Protein AF-A0A2Z7BYI2-F1 (afdb_monomer_lite)

Radius of gyration: 31.75 Å; chains: 1; bounding box: 40×102×61 Å

pLDDT: mean 76.51, std 16.93, range [36.84, 96.06]

InterPro domains:
  IPR006045 Cupin 1 [PF00190] (17-72)
  IPR011051 RmlC-like cupin domain superfamily [SSF51182] (17-72)
  IPR014710 RmlC-like jelly roll fold [G3DSA:2.60.120.10] (7-111)

Organism: NCBI:txid472368

Secondary structure (DSSP, 8-state):
-PPP-----SS---SEEEEETTEEEEE--TTSHHHHHHT---EEEEEPTT--PPP---SS-------SS--------SS---------------TTTHHHHHHHHHHHHTT--

Foldseek 3Di:
DDPPPPPDDPDQDFDDWAADPQGIKTWGPCPDPVNVVVVDTDMDDDGHVVRDDDDDDDPDDDDDDDPDDDDDDDDDDPDDDDDDDDDDDDDDDPVPPVVVVVVVVVVVVVVPD

Sequence (113 aa):
MAPAAGKTSARSTNSLRVQSEGGYNELWDFNKDEFQCDGVSFHRHTVQARGMMLPAYHNSPLLVYVVQGSFISKSIPTTNFSWQRTLKVHKRSTSGTERSMEEANAANMKSAT

Structure (mmCIF, N/CA/C/O backbone):
data_AF-A0A2Z7BYI2-F1
#
_entry.id   AF-A0A2Z7BYI2-F1
#
loop_
_atom_site.group_PDB
_atom_site.id
_atom_site.type_symbol
_atom_site.label_atom_id
_atom_site.label_alt_id
_atom_site.label_comp_id
_atom_site.label_asym_id
_atom_site.label_entity_id
_atom_site.label_seq_id
_atom_site.pdbx_PDB_ins_code
_atom_site.Cartn_x
_atom_site.Cartn_y
_atom_site.Cartn_z
_atom_site.occupancy
_atom_site.B_iso_or_equiv
_atom_site.auth_seq_id
_atom_site.auth_comp_id
_atom_site.auth_asym_id
_atom_site.auth_atom_id
_atom_site.pdbx_PDB_model_num
ATOM 1 N N . MET A 1 1 ? 14.385 -32.987 -24.838 1.00 36.84 1 MET A N 1
ATOM 2 C CA . MET A 1 1 ? 14.593 -31.848 -23.917 1.00 36.84 1 MET A CA 1
ATOM 3 C C . MET A 1 1 ? 13.257 -31.518 -23.279 1.00 36.84 1 MET A C 1
ATOM 5 O O . MET A 1 1 ? 12.383 -31.016 -23.968 1.00 36.84 1 MET A O 1
ATOM 9 N N . ALA A 1 2 ? 13.057 -31.907 -22.020 1.00 36.97 2 ALA A N 1
ATOM 10 C CA . ALA A 1 2 ? 11.879 -31.504 -21.254 1.00 36.97 2 ALA A CA 1
ATOM 11 C C . ALA A 1 2 ? 12.073 -30.054 -20.769 1.00 36.97 2 ALA A C 1
ATOM 13 O O . ALA A 1 2 ? 13.206 -29.706 -20.422 1.00 36.97 2 ALA A O 1
ATOM 14 N N . PRO A 1 3 ? 11.029 -29.207 -20.745 1.00 46.38 3 PRO A N 1
ATOM 15 C CA . PRO A 1 3 ? 11.142 -27.890 -20.140 1.00 46.38 3 PRO A CA 1
ATOM 16 C C . PRO A 1 3 ? 11.394 -28.070 -18.640 1.00 46.38 3 PRO A C 1
ATOM 18 O O . PRO A 1 3 ? 10.744 -28.886 -17.983 1.00 46.38 3 PRO A O 1
ATOM 21 N N . ALA A 1 4 ? 12.375 -27.342 -18.107 1.00 47.09 4 ALA A N 1
ATOM 22 C CA . ALA A 1 4 ? 12.625 -27.293 -16.678 1.00 47.09 4 ALA A CA 1
ATOM 23 C C . ALA A 1 4 ? 11.344 -26.812 -15.987 1.00 47.09 4 ALA A C 1
ATOM 25 O O . ALA A 1 4 ? 10.881 -25.703 -16.242 1.00 47.09 4 ALA A O 1
ATOM 26 N N . ALA A 1 5 ? 10.756 -27.659 -15.142 1.00 51.88 5 ALA A N 1
ATOM 27 C CA . ALA A 1 5 ? 9.688 -27.253 -14.245 1.00 51.88 5 ALA A CA 1
ATOM 28 C C . ALA A 1 5 ? 10.257 -26.174 -13.313 1.00 51.88 5 ALA A C 1
ATOM 30 O O . ALA A 1 5 ? 10.972 -26.477 -12.354 1.00 51.88 5 ALA A O 1
ATOM 31 N N . GLY A 1 6 ? 10.021 -24.908 -13.664 1.00 55.50 6 GLY A N 1
ATOM 32 C CA . GLY A 1 6 ? 10.396 -23.761 -12.853 1.00 55.50 6 GLY A CA 1
ATOM 33 C C . GLY A 1 6 ? 9.765 -23.919 -11.478 1.00 55.50 6 GLY A C 1
ATOM 34 O O . GLY A 1 6 ? 8.567 -24.172 -11.366 1.00 55.50 6 GLY A O 1
ATOM 35 N N . LYS A 1 7 ? 10.588 -23.838 -10.431 1.00 61.28 7 LYS A N 1
ATOM 36 C CA . LYS A 1 7 ? 10.152 -23.911 -9.035 1.00 61.28 7 LYS A CA 1
ATOM 37 C C . LYS A 1 7 ? 9.411 -22.620 -8.682 1.00 61.28 7 LYS A C 1
ATOM 39 O O . LYS A 1 7 ? 9.962 -21.794 -7.969 1.00 61.28 7 LYS A O 1
ATOM 44 N N . THR A 1 8 ? 8.203 -22.429 -9.199 1.00 59.34 8 THR A N 1
ATOM 45 C CA . THR A 1 8 ? 7.343 -21.325 -8.776 1.00 59.34 8 THR A CA 1
ATOM 46 C C . THR A 1 8 ? 6.744 -21.678 -7.417 1.00 59.34 8 THR A C 1
ATOM 48 O O . THR A 1 8 ? 5.941 -22.606 -7.277 1.00 59.34 8 THR A O 1
ATOM 51 N N . SER A 1 9 ? 7.191 -20.993 -6.367 1.00 64.88 9 SER A N 1
ATOM 52 C CA . SER A 1 9 ? 6.662 -21.187 -5.021 1.00 64.88 9 SER A CA 1
ATOM 53 C C . SER A 1 9 ? 5.336 -20.446 -4.884 1.00 64.88 9 SER A C 1
ATOM 55 O O . SER A 1 9 ? 5.296 -19.221 -4.818 1.00 64.88 9 SER A O 1
ATOM 57 N N . ALA A 1 10 ? 4.236 -21.187 -4.724 1.00 64.19 10 ALA A N 1
ATOM 58 C CA . ALA A 1 10 ? 2.910 -20.612 -4.464 1.00 64.19 10 ALA A CA 1
ATOM 59 C C . ALA A 1 10 ? 2.850 -19.747 -3.184 1.00 64.19 10 ALA A C 1
ATOM 61 O O . ALA A 1 10 ? 1.904 -18.988 -2.977 1.00 64.19 10 ALA A O 1
ATOM 62 N N . ARG A 1 11 ? 3.850 -19.868 -2.302 1.00 61.19 11 ARG A N 1
ATOM 63 C CA . ARG A 1 11 ? 4.005 -19.054 -1.098 1.00 61.19 11 ARG A CA 1
ATOM 64 C C . ARG A 1 11 ? 5.328 -18.307 -1.181 1.00 61.19 11 ARG A C 1
ATOM 66 O O . ARG A 1 11 ? 6.375 -18.833 -0.801 1.00 61.19 11 ARG A O 1
ATOM 73 N N . SER A 1 12 ? 5.282 -17.069 -1.651 1.00 65.12 12 SER A N 1
ATOM 74 C CA . SER A 1 12 ? 6.415 -16.164 -1.528 1.00 65.12 12 SER A CA 1
ATOM 75 C C . SER A 1 12 ? 6.469 -15.654 -0.082 1.00 65.12 12 SER A C 1
ATOM 77 O O . SER A 1 12 ? 5.628 -14.874 0.371 1.00 65.12 12 SER A O 1
ATOM 79 N N . THR A 1 13 ? 7.432 -16.151 0.697 1.00 70.94 13 THR A N 1
ATOM 80 C CA . THR A 1 13 ? 7.716 -15.595 2.027 1.00 70.94 13 THR A CA 1
ATOM 81 C C . THR A 1 13 ? 8.114 -14.132 1.863 1.00 70.94 13 THR A C 1
ATOM 83 O O . THR A 1 13 ? 8.952 -13.812 1.014 1.00 70.94 13 THR A O 1
ATOM 86 N N . ASN A 1 14 ? 7.498 -13.258 2.659 1.00 75.69 14 ASN A N 1
ATOM 87 C CA . ASN A 1 14 ? 7.831 -11.843 2.686 1.00 75.69 14 ASN A CA 1
ATOM 88 C C . ASN A 1 14 ? 9.317 -11.642 3.040 1.00 75.69 14 ASN A C 1
ATOM 90 O O . ASN A 1 14 ? 9.825 -12.313 3.938 1.00 75.69 14 ASN A O 1
ATOM 94 N N . SER A 1 15 ? 10.002 -10.737 2.338 1.00 83.06 15 SER A N 1
ATOM 95 C CA . SER A 1 15 ? 11.446 -10.533 2.501 1.00 83.06 15 SER A CA 1
ATOM 96 C C . SER A 1 15 ? 11.785 -9.485 3.562 1.00 83.06 15 SER A C 1
ATOM 98 O O . SER A 1 15 ? 12.819 -9.596 4.217 1.00 83.06 15 SER A O 1
ATOM 100 N N . LEU A 1 16 ? 10.931 -8.472 3.742 1.00 91.06 16 LEU A N 1
ATOM 101 C CA . LEU A 1 16 ? 11.145 -7.393 4.704 1.00 91.06 16 LEU A CA 1
ATOM 102 C C . LEU A 1 16 ? 9.822 -6.854 5.251 1.00 91.06 16 LEU A C 1
ATOM 104 O O . LEU A 1 16 ? 8.937 -6.453 4.494 1.00 91.06 16 LEU A O 1
ATOM 108 N N . ARG A 1 17 ? 9.749 -6.729 6.580 1.00 94.06 17 ARG A N 1
ATOM 109 C CA . ARG A 1 17 ? 8.639 -6.085 7.284 1.00 94.06 17 ARG A CA 1
ATOM 110 C C . ARG A 1 17 ? 9.097 -4.806 7.980 1.00 94.06 17 ARG A C 1
ATOM 112 O O . ARG A 1 17 ? 9.941 -4.853 8.869 1.00 94.06 17 ARG A O 1
ATOM 119 N N . VAL A 1 18 ? 8.491 -3.681 7.611 1.00 95.12 18 VAL A N 1
ATOM 120 C CA . VAL A 1 18 ? 8.753 -2.354 8.184 1.00 95.12 18 VAL A CA 1
ATOM 121 C C . VAL A 1 18 ? 7.590 -1.962 9.092 1.00 95.12 18 VAL A C 1
ATOM 123 O O . VAL A 1 18 ? 6.449 -1.897 8.638 1.00 95.12 18 VAL A O 1
ATOM 126 N N . GLN A 1 19 ? 7.869 -1.714 10.372 1.00 96.06 19 GLN A N 1
ATOM 127 C CA . GLN A 1 19 ? 6.872 -1.275 11.355 1.00 96.06 19 GLN A CA 1
ATOM 128 C C . GLN A 1 19 ? 6.726 0.248 11.342 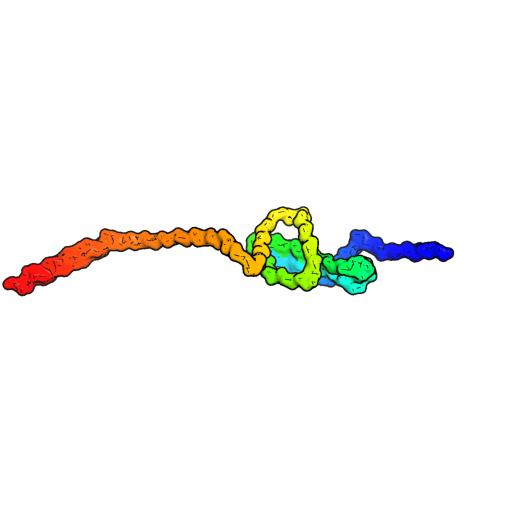1.00 96.06 19 GLN A C 1
ATOM 130 O O . GLN A 1 19 ? 7.713 0.969 11.196 1.00 96.06 19 GLN A O 1
ATOM 135 N N . SER A 1 20 ? 5.503 0.732 11.529 1.00 94.69 20 SER A N 1
ATOM 136 C CA . SER A 1 20 ? 5.181 2.150 11.674 1.00 94.69 20 SER A CA 1
ATOM 137 C C . SER A 1 20 ? 4.127 2.352 12.766 1.00 94.69 20 SER A C 1
ATOM 139 O O . SER A 1 20 ? 3.453 1.414 13.180 1.00 94.69 20 SER A O 1
ATOM 141 N N . GLU A 1 21 ? 3.964 3.588 13.244 1.00 95.44 21 GLU A N 1
ATOM 142 C CA . GLU A 1 21 ? 2.956 3.924 14.264 1.00 95.44 21 GLU A CA 1
ATOM 143 C C . GLU A 1 21 ? 1.540 3.493 13.842 1.00 95.44 21 GLU A C 1
ATOM 145 O O . GLU A 1 21 ? 0.772 2.967 14.640 1.00 95.44 21 GLU A O 1
ATOM 150 N N . GLY A 1 22 ? 1.212 3.677 12.560 1.00 94.06 22 GLY A N 1
ATOM 151 C CA . GLY A 1 22 ? -0.094 3.353 11.992 1.00 94.06 22 GLY A CA 1
ATOM 152 C C . GLY A 1 22 ? -0.237 1.924 11.467 1.00 94.06 22 GLY A C 1
ATOM 153 O O . GLY A 1 22 ? -1.240 1.650 10.805 1.00 94.06 22 GLY A O 1
ATOM 154 N N . GLY A 1 23 ? 0.733 1.030 11.692 1.00 95.19 23 GLY A N 1
ATOM 155 C CA . GLY A 1 23 ? 0.681 -0.358 11.228 1.00 95.19 23 GLY A CA 1
ATOM 156 C C . GLY A 1 23 ? 2.016 -0.894 10.717 1.00 95.19 23 GLY A C 1
ATOM 157 O O . GLY A 1 23 ? 3.052 -0.727 11.349 1.00 95.19 23 GLY A O 1
ATOM 158 N N . TYR A 1 24 ? 2.002 -1.621 9.600 1.00 95.56 24 TYR A N 1
ATOM 159 C CA . TYR A 1 24 ? 3.230 -2.167 9.020 1.00 95.56 24 TYR A CA 1
ATOM 160 C C . TYR A 1 24 ? 3.117 -2.421 7.521 1.00 95.56 24 TYR A C 1
ATOM 162 O O . TYR A 1 24 ? 2.033 -2.656 6.982 1.00 95.56 24 TYR A O 1
ATOM 170 N N . ASN A 1 25 ? 4.276 -2.427 6.870 1.00 94.62 25 ASN A N 1
ATOM 171 C CA . ASN A 1 25 ? 4.435 -2.695 5.450 1.00 94.62 25 ASN A CA 1
ATOM 172 C C . ASN A 1 25 ? 5.265 -3.957 5.254 1.00 94.62 25 ASN A C 1
ATOM 174 O O . ASN A 1 25 ? 6.292 -4.150 5.901 1.00 94.62 25 ASN A O 1
ATOM 178 N N . GLU A 1 26 ? 4.824 -4.797 4.340 1.00 94.38 26 GLU A N 1
ATOM 179 C CA . GLU A 1 26 ? 5.462 -6.043 3.957 1.00 94.38 26 GLU A CA 1
ATOM 180 C C . GLU A 1 26 ? 5.921 -5.917 2.509 1.00 94.38 26 GLU A C 1
ATOM 182 O O . GLU A 1 26 ? 5.118 -5.643 1.619 1.00 94.38 26 GLU A O 1
ATOM 187 N N . LEU A 1 27 ? 7.220 -6.098 2.280 1.00 92.25 27 LEU A N 1
ATOM 188 C CA . LEU A 1 27 ? 7.852 -5.990 0.972 1.00 92.25 27 LEU A CA 1
ATOM 189 C C . LEU A 1 27 ? 8.369 -7.351 0.508 1.00 92.25 27 LEU A C 1
ATOM 191 O O . LEU A 1 27 ? 9.040 -8.068 1.259 1.00 92.25 27 LEU A O 1
ATOM 195 N N . TRP A 1 28 ? 8.050 -7.706 -0.731 1.00 91.38 28 TRP A N 1
ATOM 196 C CA . TRP A 1 28 ? 8.625 -8.867 -1.390 1.00 91.38 28 TRP A CA 1
ATOM 197 C C . TRP A 1 28 ? 9.868 -8.437 -2.156 1.00 91.38 28 TRP A C 1
ATOM 199 O O . TRP A 1 28 ? 9.910 -7.355 -2.737 1.00 91.38 28 TRP A O 1
ATOM 209 N N . ASP A 1 29 ? 10.896 -9.280 -2.118 1.00 88.31 29 ASP A N 1
ATOM 210 C CA . ASP A 1 29 ? 12.133 -9.016 -2.843 1.00 88.31 29 ASP A CA 1
ATOM 211 C C . ASP A 1 29 ? 11.891 -9.124 -4.347 1.00 88.31 29 ASP A C 1
ATOM 213 O O . ASP A 1 29 ? 11.686 -10.218 -4.871 1.00 88.31 29 ASP A O 1
ATOM 217 N N . PHE A 1 30 ? 11.937 -7.975 -5.018 1.00 86.19 30 PHE A N 1
ATOM 218 C CA . PHE A 1 30 ? 11.814 -7.864 -6.466 1.00 86.19 30 PHE A CA 1
ATOM 219 C C . PHE A 1 30 ? 12.921 -8.623 -7.208 1.00 86.19 30 PHE A C 1
ATOM 221 O O . PHE A 1 30 ? 12.726 -8.974 -8.363 1.00 86.19 30 PHE A O 1
ATOM 228 N N . ASN A 1 31 ? 14.061 -8.910 -6.567 1.00 86.56 31 ASN A N 1
ATOM 229 C CA . ASN A 1 31 ? 15.184 -9.587 -7.216 1.00 86.56 31 ASN A CA 1
ATOM 230 C C . ASN A 1 31 ? 15.015 -11.103 -7.361 1.00 86.56 31 ASN A C 1
ATOM 232 O O . ASN A 1 31 ? 15.897 -11.757 -7.909 1.00 86.56 31 ASN A O 1
ATOM 236 N N . LYS A 1 32 ? 13.909 -11.680 -6.882 1.00 83.88 32 LYS A N 1
ATOM 237 C CA . LYS A 1 32 ? 13.620 -13.098 -7.118 1.00 83.88 32 LYS A CA 1
ATOM 238 C C . LYS A 1 32 ? 13.205 -13.321 -8.571 1.00 83.88 32 LYS A C 1
ATOM 240 O O . LYS A 1 32 ? 12.397 -12.556 -9.094 1.00 83.88 32 LYS A O 1
ATOM 245 N N . ASP A 1 33 ? 13.686 -14.415 -9.163 1.00 78.81 33 ASP A N 1
ATOM 246 C CA . ASP A 1 33 ? 13.447 -14.787 -10.568 1.00 78.81 33 ASP A CA 1
ATOM 247 C C . ASP A 1 33 ? 11.965 -14.720 -10.970 1.00 78.81 33 ASP A C 1
ATOM 249 O O . ASP A 1 33 ? 11.636 -14.258 -12.058 1.00 78.81 33 ASP A O 1
ATOM 253 N N . GLU A 1 34 ? 11.067 -15.124 -10.066 1.00 81.12 34 GLU A N 1
ATOM 254 C CA . GLU A 1 34 ? 9.613 -15.083 -10.265 1.00 81.12 34 GLU A CA 1
ATOM 255 C C . GLU A 1 34 ? 9.103 -13.655 -10.536 1.00 81.12 34 GLU A C 1
ATOM 257 O O . GLU A 1 34 ? 8.310 -13.443 -11.444 1.00 81.12 34 GLU A O 1
ATOM 262 N N . PHE A 1 35 ? 9.586 -12.660 -9.786 1.00 85.94 35 PHE A N 1
ATOM 263 C CA . PHE A 1 35 ? 9.135 -11.270 -9.905 1.00 85.94 35 PHE A CA 1
ATOM 264 C C . PHE A 1 35 ? 9.894 -10.490 -10.981 1.00 85.94 35 PHE A C 1
ATOM 266 O O . PHE A 1 35 ? 9.308 -9.626 -11.636 1.00 85.94 35 PHE A O 1
ATOM 273 N N . GLN A 1 36 ? 11.175 -10.809 -11.199 1.00 87.44 36 GLN A N 1
ATOM 274 C CA . GLN A 1 36 ? 11.963 -10.196 -12.270 1.00 87.44 36 GLN A CA 1
ATOM 275 C C . GLN A 1 36 ? 11.476 -10.618 -13.659 1.00 87.44 36 GLN A C 1
ATOM 277 O O . GLN A 1 36 ? 11.424 -9.772 -14.550 1.00 87.44 36 GLN A O 1
ATOM 282 N N . CYS A 1 37 ? 11.096 -11.889 -13.841 1.00 86.81 37 CYS A N 1
ATOM 283 C CA . CYS A 1 37 ? 10.570 -12.389 -15.115 1.00 86.81 37 CYS A CA 1
ATOM 284 C C . CYS A 1 37 ? 9.274 -11.669 -15.522 1.00 86.81 37 CYS A C 1
ATOM 286 O O . CYS A 1 37 ? 9.078 -11.375 -16.700 1.00 86.81 37 CYS A O 1
ATOM 288 N N . ASP A 1 38 ? 8.430 -11.334 -14.543 1.00 87.44 38 ASP A N 1
ATOM 289 C CA . ASP A 1 38 ? 7.155 -10.644 -14.764 1.00 87.44 38 ASP A CA 1
ATOM 290 C C . ASP A 1 38 ? 7.278 -9.109 -14.714 1.00 87.44 38 ASP A C 1
ATOM 292 O O . ASP A 1 38 ? 6.353 -8.392 -15.097 1.00 87.44 38 ASP A O 1
ATOM 296 N N . GLY A 1 39 ? 8.412 -8.578 -14.244 1.00 88.88 39 GLY A N 1
ATOM 297 C CA . GLY A 1 39 ? 8.647 -7.138 -14.117 1.00 88.88 39 GLY A CA 1
ATOM 298 C C . GLY A 1 39 ? 7.745 -6.450 -13.086 1.00 88.88 39 GLY A C 1
ATOM 299 O O . GLY A 1 39 ? 7.494 -5.248 -13.190 1.00 88.88 39 GLY A O 1
ATOM 300 N N . VAL A 1 40 ? 7.250 -7.191 -12.091 1.00 90.06 40 VAL A N 1
ATOM 301 C CA . VAL A 1 40 ? 6.310 -6.689 -11.077 1.00 90.06 40 VAL A CA 1
ATOM 302 C C . VAL A 1 40 ? 6.948 -6.639 -9.699 1.00 90.06 40 VAL A C 1
ATOM 304 O O . VAL A 1 40 ? 7.662 -7.550 -9.298 1.00 90.06 40 VAL A O 1
ATOM 307 N N . SER A 1 41 ? 6.645 -5.595 -8.927 1.00 90.56 41 SER A N 1
ATOM 308 C CA . SER A 1 41 ? 6.989 -5.530 -7.507 1.00 90.56 41 SER A CA 1
ATOM 309 C C . SER A 1 41 ? 5.728 -5.640 -6.657 1.00 90.56 41 SER A C 1
ATOM 311 O O . SER A 1 41 ? 4.703 -5.024 -6.951 1.00 90.56 41 SER A O 1
ATOM 313 N N . PHE A 1 42 ? 5.795 -6.447 -5.597 1.00 90.44 42 PHE A N 1
ATOM 314 C CA . PHE A 1 42 ? 4.660 -6.686 -4.712 1.00 90.44 42 PHE A CA 1
ATOM 315 C C . PHE A 1 42 ? 4.948 -6.171 -3.303 1.00 90.44 42 PHE A C 1
ATOM 317 O O . PHE A 1 42 ? 6.022 -6.389 -2.734 1.00 90.44 42 PHE A O 1
ATOM 324 N N . HIS A 1 43 ? 3.968 -5.481 -2.732 1.00 92.31 43 HIS A N 1
ATOM 325 C CA . HIS A 1 43 ? 4.002 -4.993 -1.363 1.00 92.31 43 HIS A CA 1
ATOM 326 C C . HIS A 1 43 ? 2.596 -5.026 -0.761 1.00 92.31 43 HIS A C 1
ATOM 328 O O . HIS A 1 43 ? 1.591 -4.916 -1.463 1.00 92.31 43 HIS A O 1
ATOM 334 N N . ARG A 1 44 ? 2.524 -5.185 0.559 1.00 94.06 44 ARG A N 1
ATOM 335 C CA . ARG A 1 44 ? 1.276 -5.279 1.315 1.00 94.06 44 ARG A CA 1
ATOM 336 C C . ARG A 1 44 ? 1.333 -4.301 2.466 1.00 94.06 44 ARG A C 1
ATOM 338 O O . ARG A 1 44 ? 2.276 -4.292 3.252 1.00 94.06 44 ARG A O 1
ATOM 345 N N . HIS A 1 45 ? 0.290 -3.498 2.567 1.00 94.62 45 HIS A N 1
ATOM 346 C CA . HIS A 1 45 ? 0.154 -2.494 3.602 1.00 94.62 45 HIS A CA 1
ATOM 347 C C . HIS A 1 45 ? -0.936 -2.918 4.573 1.00 94.62 45 HIS A C 1
ATOM 349 O O . HIS A 1 45 ? -2.076 -3.145 4.171 1.00 94.62 45 HIS A O 1
ATOM 355 N N . THR A 1 46 ? -0.589 -3.006 5.853 1.00 95.56 46 THR A N 1
ATOM 356 C CA . THR A 1 46 ? -1.564 -3.192 6.925 1.00 95.56 46 THR A CA 1
ATOM 357 C C . THR A 1 46 ? -1.651 -1.894 7.703 1.00 95.56 46 THR A C 1
ATOM 359 O O . THR A 1 46 ? -0.742 -1.562 8.461 1.00 95.56 46 THR A O 1
ATOM 362 N N . VAL A 1 47 ? -2.746 -1.162 7.505 1.00 94.88 47 VAL A N 1
ATOM 363 C CA . VAL A 1 47 ? -3.025 0.091 8.212 1.00 94.88 47 VAL A CA 1
ATOM 364 C C . VAL A 1 47 ? -4.001 -0.200 9.345 1.00 94.88 47 VAL A C 1
ATOM 366 O O . VAL A 1 47 ? -5.073 -0.764 9.130 1.00 94.88 47 VAL A O 1
ATOM 369 N N . GLN A 1 48 ? -3.613 0.152 10.565 1.00 95.69 48 GLN A N 1
ATOM 370 C CA . GLN A 1 48 ? -4.440 -0.008 11.755 1.00 95.69 48 GLN A CA 1
ATOM 371 C C . GLN A 1 48 ? -5.557 1.042 11.797 1.00 95.69 48 GLN A C 1
ATOM 373 O O . GLN A 1 48 ? -5.546 2.036 11.068 1.00 95.69 48 GLN A O 1
ATOM 378 N N . ALA A 1 49 ? -6.545 0.837 12.670 1.00 92.75 49 ALA A N 1
ATOM 379 C CA . ALA A 1 49 ? -7.628 1.797 12.854 1.00 92.75 49 ALA A CA 1
ATOM 380 C C . ALA A 1 49 ? -7.069 3.179 13.238 1.00 92.75 49 ALA A C 1
ATOM 382 O O . ALA A 1 49 ? -6.277 3.289 14.169 1.00 92.75 49 ALA A O 1
ATOM 383 N N . ARG A 1 50 ? -7.508 4.231 12.530 1.00 91.94 50 ARG A N 1
ATOM 384 C CA . ARG A 1 50 ? -6.992 5.616 12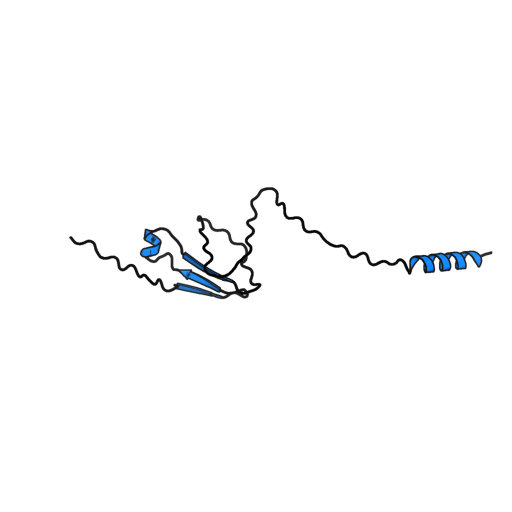.646 1.00 91.94 50 ARG A CA 1
ATOM 385 C C . ARG A 1 50 ? -5.522 5.794 12.236 1.00 91.94 50 ARG A C 1
ATOM 387 O O . ARG A 1 50 ? -5.000 6.896 12.365 1.00 91.94 50 ARG A O 1
ATOM 394 N N . GLY A 1 51 ? -4.883 4.754 11.705 1.00 92.44 51 GLY A N 1
ATOM 395 C CA . GLY A 1 51 ? -3.587 4.857 11.052 1.00 92.44 51 GLY A CA 1
ATOM 396 C C . GLY A 1 51 ? -3.706 5.615 9.732 1.00 92.44 51 GLY A C 1
ATOM 397 O O . GLY A 1 51 ? -4.712 5.520 9.026 1.00 92.44 51 GLY A O 1
ATOM 398 N N . MET A 1 52 ? -2.667 6.372 9.396 1.00 92.75 52 MET A N 1
ATOM 399 C CA . MET A 1 52 ? -2.575 7.102 8.138 1.00 92.75 52 MET A CA 1
ATOM 400 C C . MET A 1 52 ? -1.320 6.664 7.399 1.00 92.75 52 MET A C 1
ATOM 402 O O . MET A 1 52 ? -0.208 6.781 7.911 1.00 92.75 52 MET A O 1
ATOM 406 N N . MET A 1 53 ? -1.502 6.185 6.173 1.00 91.06 53 MET A N 1
ATOM 407 C CA . MET A 1 53 ? -0.392 6.041 5.245 1.00 91.06 53 MET A CA 1
ATOM 408 C C . MET A 1 53 ? -0.002 7.426 4.737 1.00 91.06 53 MET A C 1
ATOM 410 O O . MET A 1 53 ? -0.846 8.166 4.230 1.00 91.06 53 MET A O 1
ATOM 414 N N . LEU A 1 54 ? 1.274 7.776 4.883 1.00 91.94 54 LEU A N 1
ATOM 415 C CA . LEU A 1 54 ? 1.797 9.017 4.327 1.00 91.94 54 LEU A CA 1
ATOM 416 C C . LEU A 1 54 ? 1.732 8.972 2.791 1.00 91.94 54 LEU A C 1
ATOM 418 O O . LEU A 1 54 ? 1.973 7.908 2.216 1.00 91.94 54 LEU A O 1
ATOM 422 N N . PRO A 1 55 ? 1.427 10.096 2.118 1.00 89.38 55 PRO A N 1
ATOM 423 C CA . PRO A 1 55 ? 1.437 10.153 0.662 1.00 89.38 55 PRO A CA 1
ATOM 424 C C . PRO A 1 55 ? 2.787 9.709 0.092 1.00 89.38 55 PRO A C 1
ATOM 426 O O . PRO A 1 55 ? 3.835 10.215 0.495 1.00 89.38 55 PRO A O 1
ATOM 429 N N . ALA A 1 56 ? 2.744 8.787 -0.865 1.00 87.31 56 ALA A N 1
ATOM 430 C CA . ALA A 1 56 ? 3.905 8.287 -1.584 1.00 87.31 56 ALA A CA 1
ATOM 431 C C . ALA A 1 56 ? 3.616 8.292 -3.086 1.00 87.31 56 ALA A C 1
ATOM 433 O O . ALA A 1 56 ? 2.487 8.053 -3.516 1.00 87.31 56 ALA A O 1
ATOM 434 N N . TYR A 1 57 ? 4.650 8.569 -3.875 1.00 88.81 57 TYR A N 1
ATOM 435 C CA . TYR A 1 57 ? 4.589 8.516 -5.329 1.00 88.81 57 TYR A CA 1
ATOM 436 C C . TYR A 1 57 ? 5.457 7.368 -5.824 1.00 88.81 57 TYR A C 1
ATOM 438 O O . TYR A 1 57 ? 6.580 7.182 -5.356 1.00 88.81 57 TYR A O 1
ATOM 446 N N . HIS A 1 58 ? 4.927 6.618 -6.784 1.00 89.31 58 HIS A N 1
ATOM 447 C CA . HIS A 1 58 ? 5.633 5.533 -7.448 1.00 89.31 58 HIS A CA 1
ATOM 448 C C . HIS A 1 58 ? 5.938 5.937 -8.889 1.00 89.31 58 HIS A C 1
ATOM 450 O O . HIS A 1 58 ? 5.139 6.601 -9.546 1.00 89.31 58 HIS A O 1
ATOM 456 N N . ASN A 1 59 ? 7.108 5.534 -9.373 1.00 92.12 59 ASN A N 1
ATOM 457 C CA . ASN A 1 59 ? 7.535 5.710 -10.760 1.00 92.12 59 ASN A CA 1
ATOM 458 C C . ASN A 1 59 ? 6.947 4.646 -11.706 1.00 92.12 59 ASN A C 1
ATOM 460 O O . ASN A 1 59 ? 7.079 4.775 -12.919 1.00 92.12 59 ASN A O 1
ATOM 464 N N . SER A 1 60 ? 6.318 3.602 -11.164 1.00 92.50 60 SER A N 1
ATOM 465 C CA . SER A 1 60 ? 5.629 2.545 -11.902 1.00 92.50 60 SER A CA 1
ATOM 466 C C . SER A 1 60 ? 4.110 2.629 -11.702 1.00 92.50 60 SER A C 1
ATOM 468 O O . SER A 1 60 ? 3.650 3.126 -10.668 1.00 92.50 60 SER A O 1
ATOM 470 N N . PRO A 1 61 ? 3.304 2.138 -12.665 1.00 91.44 61 PRO A N 1
ATOM 471 C CA . PRO A 1 61 ? 1.866 2.009 -12.466 1.00 91.44 61 PRO A CA 1
ATOM 472 C C . PRO A 1 61 ? 1.577 1.058 -11.298 1.00 91.44 61 PRO A C 1
ATOM 474 O O . PRO A 1 61 ? 2.212 0.012 -11.161 1.00 91.44 61 PRO A O 1
ATOM 477 N N . LEU A 1 62 ? 0.607 1.429 -10.461 1.00 90.94 62 LEU A N 1
ATOM 478 C CA . LEU A 1 62 ? 0.232 0.681 -9.265 1.00 90.94 62 LEU A CA 1
ATOM 479 C C . LEU A 1 62 ? -1.194 0.142 -9.391 1.00 90.94 62 LEU A C 1
ATOM 481 O O . LEU A 1 62 ? -2.126 0.896 -9.672 1.00 90.94 62 LEU A O 1
ATOM 485 N N . LEU A 1 63 ? -1.363 -1.149 -9.106 1.00 92.12 63 LEU A N 1
ATOM 486 C CA . LEU A 1 63 ? -2.664 -1.777 -8.898 1.00 92.12 63 LEU A CA 1
ATOM 487 C C . LEU A 1 63 ? -2.849 -2.046 -7.402 1.00 92.12 63 LEU A C 1
ATOM 489 O O . LEU A 1 63 ? -2.052 -2.756 -6.794 1.00 92.12 63 LEU A O 1
ATOM 493 N N . VAL A 1 64 ? -3.907 -1.489 -6.812 1.00 91.62 64 VAL A N 1
ATOM 494 C CA . VAL A 1 64 ? -4.209 -1.642 -5.382 1.00 91.62 64 VAL A CA 1
ATOM 495 C C . VAL A 1 64 ? -5.417 -2.554 -5.204 1.00 91.62 64 VAL A C 1
ATOM 497 O O . VAL A 1 64 ? -6.477 -2.297 -5.770 1.00 91.62 64 VAL A O 1
ATOM 500 N N . TYR A 1 65 ? -5.271 -3.589 -4.374 1.00 94.19 65 TYR A N 1
ATOM 501 C CA . TYR A 1 65 ? -6.351 -4.501 -4.000 1.00 94.19 65 TYR A CA 1
ATOM 502 C C . TYR A 1 65 ? -6.597 -4.467 -2.489 1.00 94.19 65 TYR A C 1
ATOM 504 O O . TYR A 1 65 ? -5.674 -4.641 -1.691 1.00 94.19 65 TYR A O 1
ATOM 512 N N . VAL A 1 66 ? -7.853 -4.253 -2.091 1.00 95.00 66 VAL A N 1
ATOM 513 C CA . VAL A 1 66 ? -8.256 -4.230 -0.680 1.00 95.00 66 VAL A CA 1
ATOM 514 C C . VAL A 1 66 ? -8.641 -5.636 -0.249 1.00 95.00 66 VAL A C 1
ATOM 516 O O . VAL A 1 66 ? -9.710 -6.129 -0.593 1.00 95.00 66 VAL A O 1
ATOM 519 N N . VAL A 1 67 ? -7.771 -6.271 0.535 1.00 95.50 67 VAL A N 1
ATOM 520 C CA . VAL A 1 67 ? -8.030 -7.611 1.082 1.00 95.50 67 VAL A CA 1
ATOM 521 C C . VAL A 1 67 ? -9.037 -7.555 2.234 1.00 95.50 67 VAL A C 1
ATOM 523 O O . VAL A 1 67 ? -9.898 -8.423 2.345 1.00 95.50 67 VAL A O 1
ATOM 526 N N . GLN A 1 68 ? -8.931 -6.545 3.101 1.00 95.25 68 GLN A N 1
ATOM 527 C CA . GLN A 1 68 ? -9.775 -6.409 4.286 1.00 95.25 68 GLN A CA 1
ATOM 528 C C . GLN A 1 68 ? -9.985 -4.936 4.654 1.00 95.25 68 GLN A C 1
ATOM 530 O O . GLN A 1 68 ? -9.039 -4.151 4.675 1.00 95.25 68 GLN A O 1
ATOM 535 N N . GLY A 1 69 ? -11.222 -4.595 5.023 1.00 94.44 69 GLY A N 1
ATOM 536 C CA . GLY A 1 69 ? -11.593 -3.278 5.543 1.00 94.44 69 GLY A CA 1
ATOM 537 C C . GLY A 1 69 ? -11.946 -2.253 4.464 1.00 94.44 69 GLY A C 1
ATOM 538 O O . GLY A 1 69 ? -12.231 -2.591 3.319 1.00 94.44 69 GLY A O 1
ATOM 539 N N . SER A 1 70 ? -11.960 -0.982 4.861 1.00 92.00 70 SER A N 1
ATOM 540 C CA . SER A 1 70 ? -12.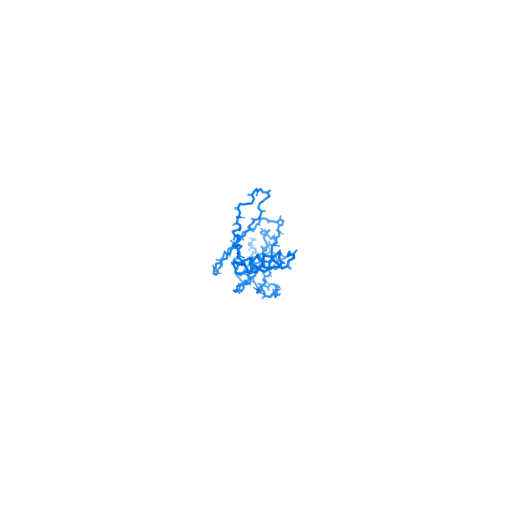263 0.166 4.001 1.00 92.00 70 SER A CA 1
ATOM 541 C C . SER A 1 70 ? -11.330 1.323 4.336 1.00 92.00 70 SER A C 1
ATOM 543 O O . SER A 1 70 ? -10.998 1.525 5.504 1.00 92.00 70 SER A O 1
ATOM 545 N N . PHE A 1 71 ? -10.953 2.114 3.336 1.00 90.94 71 PHE A N 1
ATOM 546 C CA . PHE A 1 71 ? -10.047 3.246 3.504 1.00 90.94 71 PHE A CA 1
ATOM 547 C C . PHE A 1 71 ? -10.484 4.431 2.641 1.00 90.94 71 PHE A C 1
ATOM 549 O O . PHE A 1 71 ? -11.301 4.291 1.732 1.00 90.94 71 PHE A O 1
ATOM 556 N N . ILE A 1 72 ? -9.934 5.606 2.940 1.00 89.31 72 ILE A N 1
ATOM 557 C CA . ILE A 1 72 ? -10.158 6.824 2.164 1.00 89.31 72 ILE A CA 1
ATOM 558 C C . ILE A 1 72 ? -8.837 7.175 1.492 1.00 89.31 72 ILE A C 1
ATOM 560 O O . ILE A 1 72 ? -7.848 7.437 2.173 1.00 89.31 72 ILE A O 1
ATOM 564 N N . SER A 1 73 ? -8.833 7.199 0.161 1.00 83.50 73 SER A N 1
ATOM 565 C CA . SER A 1 73 ? -7.710 7.696 -0.632 1.00 83.50 73 SER A CA 1
ATOM 566 C C . SER A 1 73 ? -8.052 9.054 -1.224 1.00 83.50 73 SER A C 1
ATOM 568 O O . SER A 1 73 ? -9.177 9.284 -1.673 1.00 83.50 73 SER A O 1
ATOM 570 N N . LYS A 1 74 ? -7.077 9.958 -1.235 1.00 75.50 74 LYS A N 1
ATOM 571 C CA . LYS A 1 74 ? -7.154 11.221 -1.966 1.00 75.50 74 LYS A CA 1
ATOM 572 C C . LYS A 1 74 ? -5.877 11.360 -2.778 1.00 75.50 74 LYS A C 1
ATOM 574 O O . LYS A 1 74 ? -4.827 11.657 -2.218 1.00 75.50 74 LYS A O 1
ATOM 579 N N . SER A 1 75 ? -5.969 11.156 -4.086 1.00 72.56 75 SER A N 1
ATOM 580 C CA . SER A 1 75 ? -4.955 11.669 -5.001 1.00 72.56 75 SER A CA 1
ATOM 581 C C . SER A 1 75 ? -5.203 13.165 -5.189 1.00 72.56 75 SER A C 1
ATOM 583 O O . SER A 1 75 ? -6.352 13.605 -5.272 1.00 72.56 75 SER A O 1
ATOM 585 N N . ILE A 1 76 ? -4.136 13.962 -5.210 1.00 64.81 76 ILE A N 1
ATOM 586 C CA . ILE A 1 76 ? -4.214 15.369 -5.603 1.00 64.81 76 ILE A CA 1
ATOM 587 C C . ILE A 1 76 ? -3.811 15.419 -7.077 1.00 64.81 76 ILE A C 1
ATOM 589 O O . ILE A 1 76 ? -2.616 15.458 -7.369 1.00 64.81 76 ILE A O 1
ATOM 593 N N . PRO A 1 77 ? -4.756 15.358 -8.031 1.00 63.34 77 PRO A N 1
ATOM 594 C CA . PRO A 1 77 ? -4.437 15.746 -9.392 1.00 63.34 77 PRO A CA 1
ATOM 595 C C . PRO A 1 77 ? -4.110 17.244 -9.398 1.00 63.34 77 PRO A C 1
ATOM 597 O O . PRO A 1 77 ? -4.699 18.028 -8.660 1.00 63.34 77 PRO A O 1
ATOM 600 N N . THR A 1 78 ? -3.174 17.648 -10.249 1.00 62.38 78 THR A N 1
ATOM 601 C CA . THR A 1 78 ? -2.675 19.026 -10.412 1.00 62.38 78 THR A CA 1
ATOM 602 C C . THR A 1 78 ? -3.727 20.046 -10.883 1.00 62.38 78 THR A C 1
ATOM 604 O O . THR A 1 78 ? -3.387 21.194 -11.148 1.00 62.38 78 THR A O 1
ATOM 607 N N . THR A 1 79 ? -5.004 19.665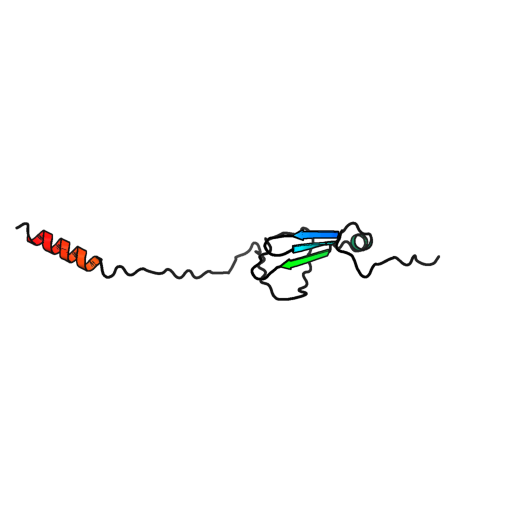 -10.978 1.00 70.06 79 THR A N 1
ATOM 608 C CA . THR A 1 79 ? -6.115 20.533 -11.385 1.00 70.06 79 THR A CA 1
ATOM 609 C C . THR A 1 79 ? -7.120 20.740 -10.249 1.00 70.06 79 THR A C 1
ATOM 611 O O . THR A 1 79 ? -7.165 19.978 -9.286 1.00 70.06 79 THR A O 1
ATOM 614 N N . ASN A 1 80 ? -7.893 21.818 -10.375 1.00 68.69 80 ASN A N 1
ATOM 615 C CA . ASN A 1 80 ? -8.711 22.494 -9.369 1.00 68.69 80 ASN A CA 1
ATOM 616 C C . ASN A 1 80 ? -9.316 21.559 -8.296 1.00 68.69 80 ASN A C 1
ATOM 618 O O . ASN A 1 80 ? -10.270 20.819 -8.539 1.00 68.69 80 ASN A O 1
ATOM 622 N N . PHE A 1 81 ? -8.737 21.598 -7.093 1.00 63.44 81 PHE A N 1
ATOM 623 C CA . PHE A 1 81 ? -9.154 20.790 -5.950 1.00 63.44 81 PHE A CA 1
ATOM 624 C C . PHE A 1 81 ? -10.474 21.324 -5.369 1.00 63.44 81 PHE A C 1
ATOM 626 O O . PHE A 1 81 ? -10.545 22.463 -4.915 1.00 63.44 81 PHE A O 1
ATOM 633 N N . SER A 1 82 ? -11.525 20.500 -5.360 1.00 68.44 82 SER A N 1
ATOM 634 C CA . SER A 1 82 ? -12.904 20.928 -5.065 1.00 68.44 82 SER A CA 1
ATOM 635 C C . SER A 1 82 ? -13.392 20.675 -3.629 1.00 68.44 82 SER A C 1
ATOM 637 O O . SER A 1 82 ? -14.555 20.942 -3.324 1.00 68.44 82 SER A O 1
ATOM 639 N N . TRP A 1 83 ? -12.547 20.184 -2.712 1.00 67.94 83 TRP A N 1
ATOM 640 C CA . TRP A 1 83 ? -12.976 19.972 -1.322 1.00 67.94 83 TRP A CA 1
ATOM 641 C C . TRP A 1 83 ? -13.007 21.291 -0.550 1.00 67.94 83 TRP A C 1
ATOM 643 O O . TRP A 1 83 ? -11.968 21.873 -0.247 1.00 67.94 83 TRP A O 1
ATOM 653 N N . GLN A 1 84 ? -14.207 21.725 -0.169 1.00 70.56 84 GLN A N 1
ATOM 654 C CA . GLN A 1 84 ? -14.405 22.891 0.686 1.00 70.56 84 GLN A CA 1
ATOM 655 C C . GLN A 1 84 ? -14.596 22.457 2.139 1.00 70.56 84 GLN A C 1
ATOM 657 O O . GLN A 1 84 ? -15.423 21.600 2.452 1.00 70.56 84 GLN A O 1
ATOM 662 N N . ARG A 1 85 ? -13.829 23.061 3.051 1.00 72.88 85 ARG A N 1
ATOM 663 C CA . ARG A 1 85 ? -14.013 22.881 4.493 1.00 72.88 85 ARG A CA 1
ATOM 664 C C . ARG A 1 85 ? -14.880 24.015 5.023 1.00 72.88 85 ARG A C 1
ATOM 666 O O . ARG A 1 85 ? -14.453 25.164 5.025 1.00 72.88 85 ARG A O 1
ATOM 673 N N . THR A 1 86 ? -16.068 23.703 5.533 1.00 78.38 86 THR A N 1
ATOM 674 C CA . THR A 1 86 ? -16.866 24.690 6.269 1.00 78.38 86 THR A CA 1
ATOM 675 C C . THR A 1 86 ? -16.288 24.860 7.671 1.00 78.38 86 THR A C 1
ATOM 677 O O . THR A 1 86 ? -16.345 23.943 8.493 1.00 78.38 86 THR A O 1
ATOM 680 N N . LEU A 1 87 ? -15.726 26.031 7.964 1.00 79.00 87 LEU A N 1
ATOM 681 C CA . LEU A 1 87 ? -15.315 26.392 9.318 1.00 79.00 87 LEU A CA 1
ATOM 682 C C . LEU A 1 87 ? -16.506 27.028 10.039 1.00 79.00 87 LEU A C 1
ATOM 684 O O . LEU A 1 87 ? -16.984 28.091 9.649 1.00 79.00 87 LEU A O 1
ATOM 688 N N . LYS A 1 88 ? -16.999 26.383 11.100 1.00 76.62 88 LYS A N 1
ATOM 689 C CA . LYS A 1 88 ? -17.975 27.008 12.000 1.00 76.62 88 LYS A CA 1
ATOM 690 C C . LYS A 1 88 ? -17.229 27.961 12.931 1.00 76.62 88 LYS A C 1
ATOM 692 O O . LYS A 1 88 ? -16.585 27.518 13.878 1.00 76.62 88 LYS A O 1
ATOM 697 N N . VAL A 1 89 ? -17.307 29.261 12.659 1.00 77.19 89 VAL A N 1
ATOM 698 C CA . VAL A 1 89 ? -16.776 30.295 13.557 1.00 77.19 89 VAL A CA 1
ATOM 699 C C . VAL A 1 89 ? -17.756 30.480 14.712 1.00 77.19 89 VAL A C 1
ATOM 701 O O . VAL A 1 89 ? -18.896 30.894 14.512 1.00 77.19 89 VAL A O 1
ATOM 704 N N . HIS A 1 90 ? -17.321 30.162 15.929 1.00 68.69 90 HIS A N 1
ATOM 705 C CA . HIS A 1 90 ? -18.108 30.403 17.134 1.00 68.69 90 HIS A CA 1
ATOM 706 C C . HIS A 1 90 ? -17.951 31.877 17.536 1.00 68.69 90 HIS A C 1
ATOM 708 O O . HIS A 1 90 ? -16.905 32.271 18.051 1.00 68.69 90 HIS A O 1
ATOM 714 N N . LYS A 1 91 ? -18.965 32.716 17.285 1.00 61.12 91 LYS A N 1
ATOM 715 C CA . LYS A 1 91 ? -18.978 34.087 17.814 1.00 61.12 91 LYS A CA 1
ATOM 716 C C . LYS A 1 91 ? -19.342 34.039 19.296 1.00 61.12 91 LYS A C 1
ATOM 718 O O . LYS A 1 91 ? -20.469 33.705 19.652 1.00 61.12 91 LYS A O 1
ATOM 723 N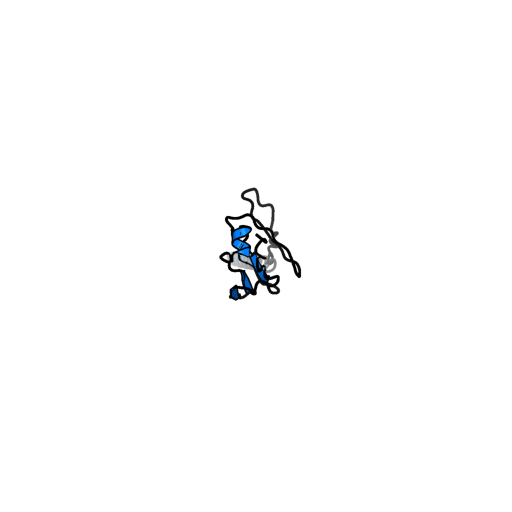 N . ARG A 1 92 ? -18.385 34.374 20.163 1.00 54.50 92 ARG A N 1
ATOM 724 C CA . ARG A 1 92 ? -18.655 34.649 21.577 1.00 54.50 92 ARG A CA 1
ATOM 725 C C . ARG A 1 92 ? -19.434 35.963 21.639 1.00 54.50 92 ARG A C 1
ATOM 727 O O . ARG A 1 92 ? -18.880 37.010 21.329 1.00 54.50 92 ARG A O 1
ATOM 734 N N . SER A 1 93 ? -20.720 35.893 21.973 1.00 47.94 93 SER A N 1
ATOM 735 C CA . SER A 1 93 ? -21.538 37.085 22.191 1.00 47.94 93 SER A CA 1
ATOM 736 C C . SER A 1 93 ? -21.039 37.805 23.441 1.00 47.94 93 SER A C 1
ATOM 738 O O . SER A 1 93 ? -21.273 37.346 24.556 1.00 47.94 93 SER A O 1
ATOM 740 N N . THR A 1 94 ? -20.352 38.930 23.271 1.00 56.53 94 THR A N 1
ATOM 741 C CA . THR A 1 94 ? -20.124 39.917 24.335 1.00 56.53 94 THR A CA 1
ATOM 742 C C . THR A 1 94 ? -21.277 40.922 24.380 1.00 56.53 94 THR A C 1
ATOM 744 O O . THR A 1 94 ? -21.069 42.104 24.611 1.00 56.53 94 THR A O 1
ATOM 747 N N . SER A 1 95 ? -22.523 40.476 24.183 1.00 54.66 95 SER A N 1
ATOM 748 C CA . SER A 1 95 ? -23.708 41.349 24.232 1.00 54.66 95 SER A CA 1
ATOM 749 C C . SER A 1 95 ? -24.030 41.889 25.634 1.00 54.66 95 SER A C 1
ATOM 751 O O . SER A 1 95 ? -24.952 42.684 25.782 1.00 54.66 95 SER A O 1
ATOM 753 N N . GLY A 1 96 ? -23.312 41.442 26.672 1.00 50.50 96 GLY A N 1
ATOM 754 C CA . GLY A 1 96 ? -23.515 41.874 28.059 1.00 50.50 96 GLY A CA 1
ATOM 755 C C . GLY A 1 96 ? -22.560 42.966 28.552 1.00 50.50 96 GLY A C 1
ATOM 756 O O . GLY A 1 96 ? -22.846 43.583 29.570 1.00 50.50 96 GLY A O 1
ATOM 757 N N . THR A 1 97 ? -21.440 43.220 27.866 1.00 50.62 97 THR A N 1
ATOM 758 C CA . THR A 1 97 ? -20.399 44.141 28.370 1.00 50.62 97 THR A CA 1
ATOM 759 C C . THR A 1 97 ? -20.513 45.549 27.777 1.00 50.62 97 THR A C 1
ATOM 761 O O . THR A 1 97 ? -20.179 46.519 28.450 1.00 50.62 97 THR A O 1
ATOM 764 N N . GLU A 1 98 ? -21.056 45.689 26.563 1.00 53.16 98 GLU A N 1
ATOM 765 C CA . GLU A 1 98 ? -21.147 46.991 25.881 1.00 53.16 98 GLU A CA 1
ATOM 766 C C . GLU A 1 98 ? -22.179 47.934 26.524 1.00 53.16 98 GLU A C 1
ATOM 768 O O . GLU A 1 98 ? -21.894 49.116 26.695 1.00 53.16 98 GLU A O 1
ATOM 773 N N . ARG A 1 99 ? -23.322 47.419 27.011 1.00 51.00 99 ARG A N 1
ATOM 774 C CA . ARG A 1 99 ? -24.327 48.256 27.702 1.00 51.00 99 ARG A CA 1
ATOM 775 C C . ARG A 1 99 ? -23.808 48.854 29.015 1.00 51.00 99 ARG A C 1
ATOM 777 O O . ARG A 1 99 ? -24.125 49.992 29.331 1.00 51.00 99 ARG A O 1
ATOM 784 N N . SER A 1 100 ? -22.962 48.119 29.742 1.00 54.34 100 SER A N 1
ATOM 785 C CA . SER A 1 100 ? -22.401 48.585 31.017 1.00 54.34 100 SER A CA 1
ATOM 786 C C . SER A 1 100 ? -21.327 49.663 30.836 1.00 54.34 100 SER A C 1
ATOM 788 O O . SER A 1 100 ? -21.215 50.542 31.689 1.00 54.34 100 SER A O 1
ATOM 790 N N . MET A 1 101 ? -20.552 49.630 29.745 1.00 52.91 101 MET A N 1
ATOM 791 C CA . MET A 1 101 ? -19.535 50.656 29.472 1.00 52.91 101 MET A CA 1
ATOM 792 C C . MET A 1 101 ? -20.149 51.962 28.960 1.00 52.91 101 MET A C 1
ATOM 794 O O . MET A 1 101 ? -19.649 53.036 29.292 1.00 52.91 101 MET A O 1
ATOM 798 N N . GLU A 1 102 ? -21.244 51.894 28.201 1.00 59.47 102 GLU A N 1
ATOM 799 C CA . GLU A 1 102 ? -21.940 53.089 27.715 1.00 59.47 102 GLU A CA 1
ATOM 800 C C . GLU A 1 102 ? -22.720 53.795 28.836 1.00 59.47 102 GLU A C 1
ATOM 802 O O . GLU A 1 102 ? -22.644 55.018 28.953 1.00 59.47 102 GLU A O 1
ATOM 807 N N . GLU A 1 103 ? -23.352 53.044 29.746 1.00 58.75 103 GLU A N 1
ATOM 808 C CA . GLU A 1 103 ? -23.959 53.612 30.961 1.00 58.75 103 GLU A CA 1
ATOM 809 C C . GLU A 1 103 ? -22.909 54.199 31.919 1.00 58.75 103 GLU A C 1
ATOM 811 O O . GLU A 1 103 ? -23.125 55.278 32.475 1.00 58.75 103 GLU A O 1
ATOM 816 N N . ALA A 1 104 ? -21.741 53.559 32.063 1.00 58.91 104 ALA A N 1
ATOM 817 C CA . ALA A 1 104 ? -20.645 54.094 32.873 1.00 58.91 104 ALA A CA 1
ATOM 818 C C . ALA A 1 104 ? -20.042 55.383 32.279 1.00 58.91 104 ALA A C 1
ATOM 820 O O . ALA A 1 104 ? -19.769 56.331 33.020 1.00 58.91 104 ALA A O 1
ATOM 821 N N . ASN A 1 105 ? -19.886 55.469 30.952 1.00 59.66 105 ASN A N 1
ATOM 822 C CA . ASN A 1 105 ? -19.420 56.692 30.288 1.00 59.66 105 ASN A CA 1
ATOM 823 C C . ASN A 1 105 ? -20.473 57.812 30.321 1.00 59.66 105 ASN A C 1
ATOM 825 O O . ASN A 1 105 ? -20.125 58.974 30.543 1.00 59.66 105 ASN A O 1
ATOM 829 N N . ALA A 1 106 ? -21.759 57.481 30.171 1.00 59.59 106 ALA A N 1
ATOM 830 C CA . ALA A 1 106 ? -22.847 58.454 30.277 1.00 59.59 106 ALA A CA 1
ATOM 831 C C . ALA A 1 106 ? -23.013 59.003 31.705 1.00 59.59 106 ALA A C 1
ATOM 833 O O . ALA A 1 106 ? -23.378 60.168 31.873 1.00 59.59 106 ALA A O 1
ATOM 834 N N . ALA A 1 107 ? -22.730 58.197 32.735 1.00 59.66 107 ALA A N 1
ATOM 835 C CA . ALA A 1 107 ? -22.720 58.647 34.126 1.00 59.66 107 ALA A CA 1
ATOM 836 C C . ALA A 1 107 ? -21.537 59.585 34.423 1.00 59.66 107 ALA A C 1
ATOM 838 O O . ALA A 1 107 ? -21.715 60.595 35.103 1.00 59.66 107 ALA A O 1
ATOM 839 N N . ASN A 1 108 ? -20.355 59.304 33.866 1.00 58.41 108 ASN A N 1
ATOM 840 C CA . ASN A 1 108 ? -19.167 60.132 34.081 1.00 58.41 108 ASN A CA 1
ATOM 841 C C . ASN A 1 108 ? -19.319 61.536 33.455 1.00 58.41 108 ASN A C 1
ATOM 843 O O . ASN A 1 108 ? -18.936 62.538 34.052 1.00 58.41 108 ASN A O 1
ATOM 847 N N . MET A 1 109 ? -19.984 61.641 32.299 1.00 55.53 109 MET A N 1
ATOM 848 C CA . MET A 1 109 ? -20.185 62.928 31.618 1.00 55.53 109 MET A CA 1
ATOM 849 C C . MET A 1 109 ? -21.214 63.852 32.302 1.00 55.53 109 MET A C 1
ATOM 851 O O . MET A 1 109 ? -21.192 65.057 32.077 1.00 55.53 109 MET A O 1
ATOM 855 N N . LYS A 1 110 ? -22.089 63.323 33.171 1.00 58.53 110 LYS A N 1
ATOM 856 C CA . LYS A 1 110 ? -23.086 64.117 33.920 1.00 58.53 110 LYS A CA 1
ATOM 857 C C . LYS A 1 110 ? -22.564 64.700 35.237 1.00 58.53 110 LYS A C 1
ATOM 859 O O . LYS A 1 110 ? -23.250 65.519 35.832 1.00 58.53 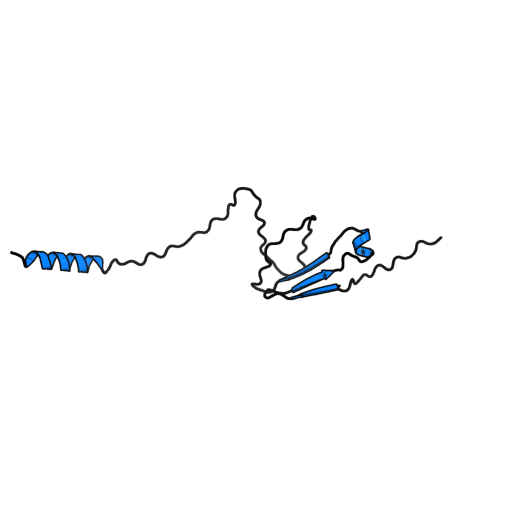110 LYS A O 1
ATOM 864 N N . SER A 1 111 ? -21.375 64.295 35.687 1.00 57.38 111 SER A N 1
ATOM 865 C CA . SER A 1 111 ? -20.743 64.821 36.906 1.00 57.38 111 SER A CA 1
ATOM 866 C C . SER A 1 111 ? -19.824 66.027 36.649 1.00 57.38 111 SER A C 1
ATOM 868 O O . SER A 1 111 ? -19.246 66.553 37.596 1.00 57.38 111 SER A O 1
ATOM 870 N N . ALA A 1 112 ? -19.646 66.441 35.389 1.00 53.38 112 ALA A N 1
ATOM 871 C CA . ALA A 1 112 ? -18.696 67.480 34.980 1.00 53.38 112 ALA A CA 1
ATOM 872 C C . ALA A 1 112 ? -19.359 68.833 34.632 1.00 53.38 112 ALA A C 1
ATOM 874 O O . ALA A 1 112 ? -18.819 69.607 33.843 1.00 53.38 112 ALA A O 1
ATOM 875 N N . THR A 1 113 ? -20.533 69.134 35.190 1.00 45.88 113 THR A N 1
ATOM 876 C CA . THR A 1 113 ? -21.206 70.447 35.107 1.00 45.88 113 THR A CA 1
ATOM 877 C C . THR A 1 113 ? -21.828 70.764 36.454 1.00 45.88 113 THR A C 1
ATOM 879 O O . THR A 1 113 ? -21.721 71.935 36.873 1.00 45.88 113 THR A O 1
#